Protein AF-A0A0F5IKK3-F1 (afdb_monomer_lite)

Foldseek 3Di:
DDKFKWFFAAWPDADPVQQWTWTFTDGPPDPGTDIDTDHDDDDDGRDIDTDDDDDDDPDD

pLDDT: mean 90.24, std 9.12, range [48.47, 96.88]

Secondary structure (DSSP, 8-state):
-EEEEEEEEEEEEEETTTTEEEEEEEETT-SSPEEEEEE--S--TT-EEEEEE-------

Radius of gyration: 11.29 Å; chains: 1; bounding box: 35×24×20 Å

Structure (mmCIF, N/CA/C/O backbone):
data_AF-A0A0F5IKK3-F1
#
_entry.id   AF-A0A0F5IKK3-F1
#
loop_
_atom_site.group_PDB
_atom_site.id
_atom_site.type_symbol
_atom_site.label_atom_id
_atom_site.label_alt_id
_atom_site.label_comp_id
_atom_site.label_asym_id
_atom_site.label_entity_id
_atom_site.label_seq_id
_atom_site.pdbx_PDB_ins_code
_atom_site.Cartn_x
_atom_site.Cartn_y
_atom_site.Cartn_z
_atom_site.occupancy
_atom_site.B_iso_or_equiv
_atom_site.auth_seq_id
_atom_site.auth_comp_id
_atom_site.auth_asym_id
_atom_site.auth_atom_id
_atom_site.pdbx_PDB_model_num
ATOM 1 N N . MET A 1 1 ? -1.959 19.383 0.159 1.00 72.94 1 MET A N 1
ATOM 2 C CA . MET A 1 1 ? -2.043 17.968 -0.262 1.00 72.94 1 MET A CA 1
ATOM 3 C C . MET A 1 1 ? -2.780 17.190 0.814 1.00 72.94 1 MET A C 1
ATOM 5 O O . MET A 1 1 ? -2.665 17.545 1.984 1.00 72.94 1 MET A O 1
ATOM 9 N N . GLN A 1 2 ? -3.602 16.211 0.441 1.00 88.31 2 GLN A N 1
ATOM 10 C CA . GLN A 1 2 ? -4.404 15.456 1.407 1.00 88.31 2 GLN A CA 1
ATOM 11 C C . GLN A 1 2 ? -3.540 14.392 2.093 1.00 88.31 2 GLN A C 1
ATOM 13 O O . GLN A 1 2 ? -2.777 13.692 1.427 1.00 88.31 2 GLN A O 1
ATOM 18 N N . LYS A 1 3 ? -3.668 14.255 3.419 1.00 92.06 3 LYS A N 1
ATOM 19 C CA . LYS A 1 3 ? -2.956 13.225 4.188 1.00 92.06 3 LYS A CA 1
ATOM 20 C C . LYS A 1 3 ? -3.792 11.955 4.297 1.00 92.06 3 LYS A C 1
ATOM 22 O O . LYS A 1 3 ? -4.971 12.030 4.635 1.00 92.06 3 LYS A O 1
ATOM 27 N N . LEU A 1 4 ? -3.171 10.800 4.092 1.00 93.56 4 LEU A N 1
ATOM 28 C CA . LEU A 1 4 ? -3.798 9.490 4.219 1.00 93.56 4 LEU A CA 1
ATOM 29 C C . LEU A 1 4 ? -3.050 8.656 5.257 1.00 93.56 4 LEU A C 1
ATOM 31 O O 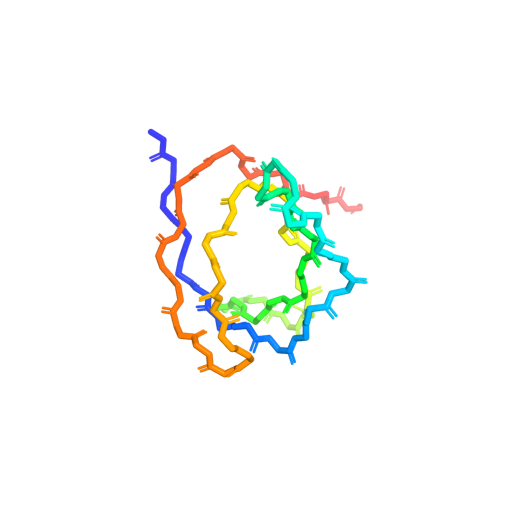. LEU A 1 4 ? -1.865 8.371 5.099 1.00 93.56 4 LEU A O 1
ATOM 35 N N . ARG A 1 5 ? -3.745 8.245 6.321 1.00 95.69 5 ARG A N 1
ATOM 36 C CA . ARG A 1 5 ? -3.197 7.298 7.297 1.00 95.69 5 ARG A CA 1
ATOM 37 C C . ARG A 1 5 ? -3.605 5.881 6.920 1.00 95.69 5 ARG A C 1
ATOM 39 O O . ARG A 1 5 ? -4.798 5.599 6.807 1.00 95.69 5 ARG A O 1
ATOM 46 N N . CYS A 1 6 ? -2.631 4.995 6.773 1.00 95.56 6 CYS A N 1
ATOM 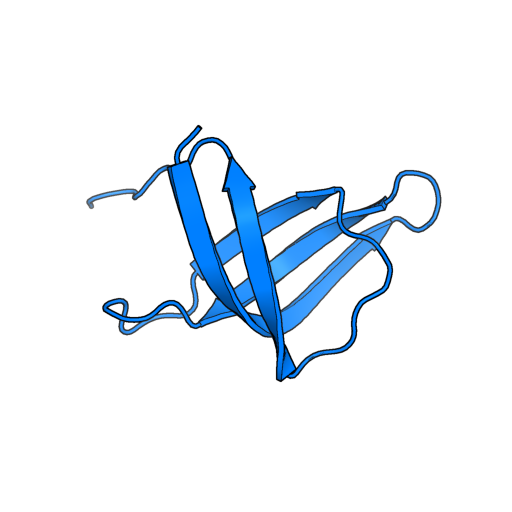47 C CA . CYS A 1 6 ? -2.874 3.625 6.342 1.00 95.56 6 CYS A CA 1
ATOM 48 C C . CYS A 1 6 ? -1.918 2.624 7.000 1.00 95.56 6 CYS A C 1
ATOM 50 O O . CYS A 1 6 ? -0.936 3.012 7.632 1.00 95.56 6 CYS A O 1
ATOM 52 N N . ILE A 1 7 ? -2.239 1.339 6.878 1.00 96.88 7 ILE A N 1
ATOM 53 C CA . ILE A 1 7 ? -1.392 0.221 7.306 1.00 96.88 7 ILE A CA 1
ATOM 54 C C . ILE A 1 7 ? -0.995 -0.561 6.060 1.00 96.88 7 ILE A C 1
ATOM 56 O O . ILE A 1 7 ? -1.861 -0.868 5.242 1.00 96.88 7 ILE A O 1
ATOM 60 N N . ILE A 1 8 ? 0.289 -0.884 5.909 1.00 96.00 8 ILE A N 1
ATOM 61 C CA . ILE A 1 8 ? 0.759 -1.726 4.805 1.00 96.00 8 ILE A CA 1
ATOM 62 C C . ILE A 1 8 ? 0.333 -3.169 5.062 1.00 96.00 8 ILE A C 1
ATOM 64 O O . ILE A 1 8 ? 0.822 -3.802 5.991 1.00 96.00 8 ILE A O 1
ATOM 68 N N . GLU A 1 9 ? -0.524 -3.716 4.209 1.00 96.62 9 GLU A N 1
ATOM 69 C CA . GLU A 1 9 ? -0.923 -5.125 4.293 1.00 96.62 9 GLU A CA 1
ATOM 70 C C . GLU A 1 9 ? -0.005 -5.995 3.436 1.00 96.62 9 GLU A C 1
ATOM 72 O O . GLU A 1 9 ? 0.374 -7.095 3.828 1.00 96.62 9 GLU A O 1
ATOM 77 N N . ARG A 1 10 ? 0.375 -5.498 2.252 1.00 94.56 10 ARG A N 1
ATOM 78 C CA . ARG A 1 10 ? 1.235 -6.227 1.316 1.00 94.56 10 ARG A CA 1
ATOM 79 C C . ARG A 1 10 ? 1.949 -5.284 0.361 1.00 94.56 10 ARG A C 1
ATOM 81 O O . ARG A 1 10 ? 1.321 -4.422 -0.250 1.00 94.56 10 ARG A O 1
ATOM 88 N N . ILE A 1 11 ? 3.234 -5.530 0.148 1.00 93.44 11 ILE A N 1
ATOM 89 C CA . ILE A 1 11 ? 4.008 -4.906 -0.926 1.00 93.44 11 ILE A CA 1
ATOM 90 C C . ILE A 1 11 ? 3.807 -5.739 -2.192 1.00 93.44 11 ILE A C 1
ATOM 92 O O . ILE A 1 11 ? 3.997 -6.952 -2.169 1.00 93.44 11 ILE A O 1
ATOM 96 N N . THR A 1 12 ? 3.356 -5.107 -3.277 1.00 95.12 12 THR A N 1
ATOM 97 C CA . THR A 1 12 ? 3.097 -5.800 -4.555 1.00 95.12 12 THR A CA 1
ATOM 98 C C . THR A 1 12 ? 4.199 -5.573 -5.582 1.00 95.12 12 THR A C 1
ATOM 100 O O . THR A 1 12 ? 4.432 -6.439 -6.418 1.00 95.12 12 THR A O 1
ATOM 103 N N . TYR A 1 13 ? 4.891 -4.438 -5.499 1.00 94.75 13 TYR A N 1
ATOM 104 C CA . TYR A 1 13 ? 6.040 -4.105 -6.330 1.00 94.75 13 TYR A CA 1
ATOM 105 C C . TYR A 1 13 ? 6.929 -3.102 -5.599 1.00 94.75 13 TYR A C 1
ATOM 107 O O . TYR A 1 13 ? 6.412 -2.188 -4.954 1.00 94.75 13 TYR A O 1
ATOM 115 N N . GLN A 1 14 ? 8.241 -3.254 -5.755 1.00 92.75 14 GLN A N 1
ATOM 116 C CA . GLN A 1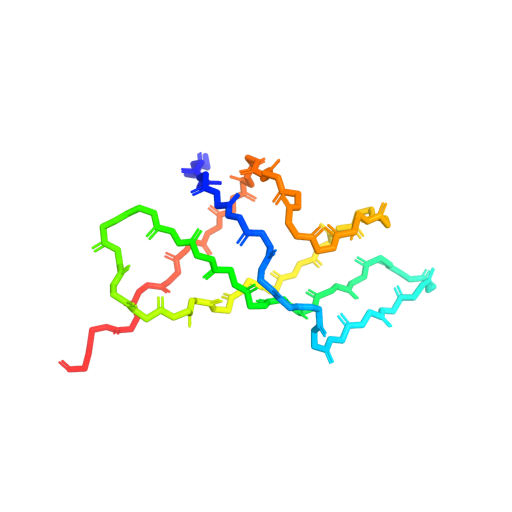 14 ? 9.249 -2.305 -5.297 1.00 92.75 14 GLN A CA 1
ATOM 117 C C . GLN A 1 14 ? 10.368 -2.206 -6.330 1.00 92.75 14 GLN A C 1
ATOM 119 O O . GLN A 1 14 ? 10.924 -3.218 -6.755 1.00 92.75 14 GLN A O 1
ATOM 124 N N . ASN A 1 15 ? 10.704 -0.977 -6.714 1.00 93.12 15 ASN A N 1
ATOM 125 C CA . ASN A 1 15 ? 11.896 -0.662 -7.482 1.00 93.12 15 ASN A CA 1
ATOM 126 C C . ASN A 1 15 ? 12.922 0.017 -6.574 1.00 93.12 15 ASN A C 1
ATOM 128 O O . ASN A 1 15 ? 12.805 1.199 -6.265 1.00 93.12 15 ASN A O 1
ATOM 132 N N . PHE A 1 16 ? 13.961 -0.721 -6.193 1.00 88.44 16 PHE A N 1
ATOM 133 C CA . PHE A 1 16 ? 15.022 -0.211 -5.323 1.00 88.44 16 PHE A CA 1
ATOM 134 C C . PHE A 1 16 ? 15.914 0.849 -5.985 1.00 88.44 16 PHE A C 1
ATOM 136 O O . PHE A 1 16 ? 16.616 1.566 -5.283 1.00 88.44 16 PHE A O 1
ATOM 143 N N . GLN A 1 17 ? 15.899 0.985 -7.317 1.00 92.69 17 GLN A N 1
ATOM 144 C CA . GLN A 1 17 ? 16.712 1.991 -8.009 1.00 92.69 17 GLN A CA 1
ATOM 145 C C . GLN A 1 17 ? 16.108 3.398 -7.933 1.00 92.69 17 GLN A C 1
ATOM 147 O O . GLN A 1 17 ? 16.846 4.374 -8.015 1.00 92.69 17 GLN A O 1
ATOM 152 N N . ASN A 1 18 ? 14.780 3.513 -7.826 1.00 91.88 18 ASN A N 1
ATOM 153 C CA . ASN A 1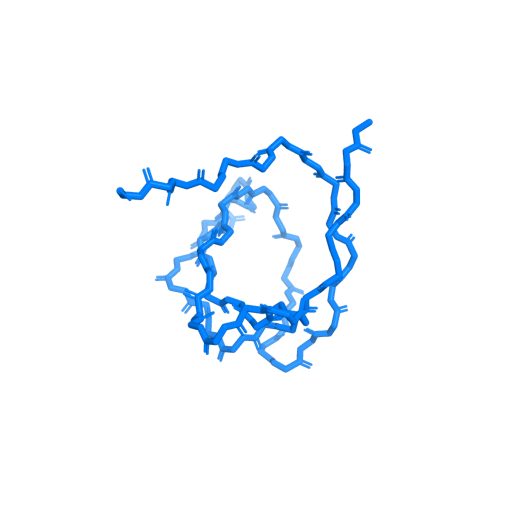 18 ? 14.083 4.804 -7.824 1.00 91.88 18 ASN A CA 1
ATOM 154 C C . ASN A 1 18 ? 13.014 4.939 -6.728 1.00 91.88 18 ASN A C 1
ATOM 156 O O . ASN A 1 18 ? 12.223 5.878 -6.771 1.00 91.88 18 ASN A O 1
ATOM 160 N N . GLU A 1 19 ? 12.974 3.999 -5.781 1.00 91.81 19 GLU A N 1
ATOM 161 C CA . GLU A 1 19 ? 12.075 3.963 -4.618 1.00 91.81 19 GLU A CA 1
ATOM 162 C C . GLU A 1 19 ? 10.580 3.863 -4.964 1.00 91.81 19 GLU A C 1
ATOM 164 O O . GLU A 1 19 ? 9.717 4.002 -4.094 1.00 91.81 19 GLU A O 1
ATOM 169 N N . TYR A 1 20 ? 10.238 3.599 -6.228 1.00 94.38 20 TYR A N 1
ATOM 170 C CA . TYR A 1 20 ? 8.848 3.453 -6.636 1.00 94.38 20 TYR A CA 1
ATOM 171 C C . TYR A 1 20 ? 8.265 2.144 -6.110 1.00 94.38 20 TYR A C 1
ATOM 173 O O . TYR A 1 20 ? 8.782 1.056 -6.372 1.00 94.38 20 TYR A O 1
ATOM 181 N N . SER A 1 21 ? 7.143 2.252 -5.411 1.00 94.31 21 SER A N 1
ATOM 182 C CA . SER A 1 21 ? 6.461 1.136 -4.774 1.00 94.31 21 SER A CA 1
ATOM 183 C C . SER A 1 21 ? 4.983 1.126 -5.137 1.00 94.31 21 SER A C 1
ATOM 185 O O . SER A 1 21 ? 4.333 2.170 -5.198 1.00 94.31 21 SER A O 1
ATOM 187 N N . VAL A 1 22 ? 4.437 -0.076 -5.319 1.00 95.44 22 VAL A N 1
ATOM 188 C CA . VAL A 1 22 ? 2.991 -0.310 -5.376 1.00 95.44 22 VAL A CA 1
ATOM 189 C C . VAL A 1 22 ? 2.632 -1.226 -4.220 1.00 95.44 22 VAL A C 1
ATOM 191 O O . VAL A 1 22 ? 3.142 -2.348 -4.113 1.00 95.44 22 VAL A O 1
ATOM 194 N N . ILE A 1 23 ? 1.760 -0.753 -3.337 1.00 95.75 23 ILE A N 1
ATOM 195 C CA . ILE A 1 23 ? 1.421 -1.440 -2.092 1.00 95.75 23 ILE A CA 1
ATOM 196 C C . ILE A 1 23 ? -0.092 -1.525 -1.899 1.00 95.75 23 ILE A C 1
ATOM 198 O O . ILE A 1 23 ? -0.849 -0.645 -2.308 1.00 95.75 23 ILE A O 1
ATOM 202 N N . LYS A 1 24 ? -0.534 -2.601 -1.250 1.00 96.25 24 LYS A N 1
ATOM 203 C CA . LYS A 1 24 ? -1.895 -2.760 -0.748 1.00 96.25 24 LYS A CA 1
ATOM 204 C C . LYS A 1 24 ? -1.944 -2.321 0.703 1.00 96.25 24 LYS A C 1
ATOM 206 O O . LYS A 1 24 ? -1.168 -2.812 1.526 1.00 96.25 24 LYS A O 1
ATOM 211 N N . VAL A 1 25 ? -2.869 -1.420 1.002 1.00 96.00 25 VAL A N 1
ATOM 212 C CA . VAL A 1 25 ? -2.997 -0.817 2.323 1.00 96.00 25 VAL A CA 1
ATOM 213 C C . VAL A 1 25 ? -4.411 -0.916 2.859 1.00 96.00 25 VAL A C 1
ATOM 215 O O . VAL A 1 25 ? -5.389 -0.885 2.110 1.00 96.00 25 VAL A O 1
ATOM 218 N N . LYS A 1 26 ? -4.512 -0.972 4.182 1.00 96.25 26 LYS A N 1
ATOM 219 C CA . LYS A 1 26 ? -5.767 -0.813 4.902 1.00 96.25 26 LYS A CA 1
ATOM 220 C C . LYS A 1 26 ? -5.922 0.637 5.339 1.00 96.25 26 LYS A C 1
ATOM 222 O O . LYS A 1 26 ? -5.042 1.192 5.998 1.00 96.25 26 LYS A O 1
ATOM 227 N N . VAL A 1 27 ? -7.051 1.245 4.988 1.00 94.94 27 VAL A N 1
ATOM 228 C CA . VAL A 1 27 ? -7.404 2.618 5.371 1.00 94.94 27 VAL A CA 1
ATOM 229 C C . VAL A 1 27 ? -8.670 2.581 6.209 1.00 94.94 27 VAL A C 1
ATOM 231 O O . VAL A 1 27 ? -9.630 1.888 5.882 1.00 94.94 27 VAL A O 1
ATOM 234 N N . LYS A 1 28 ? -8.692 3.338 7.306 1.00 92.88 28 LYS A N 1
ATOM 235 C CA . LYS A 1 28 ? -9.883 3.434 8.154 1.00 92.88 28 LYS A CA 1
ATOM 236 C C . LYS A 1 28 ? -11.065 3.981 7.342 1.00 92.88 28 LYS A C 1
ATOM 238 O O . LYS A 1 28 ? -10.942 5.030 6.720 1.00 92.88 28 LYS A O 1
ATOM 243 N N . GLY A 1 29 ? -12.206 3.298 7.410 1.00 91.31 29 GLY A N 1
ATOM 244 C CA . GLY A 1 29 ? -13.432 3.681 6.698 1.00 91.31 29 GLY A CA 1
ATOM 245 C C . GLY A 1 29 ? -13.597 3.030 5.324 1.00 91.31 29 GLY A C 1
ATOM 246 O O . GLY A 1 29 ? -14.673 3.141 4.749 1.00 91.31 29 GLY A O 1
ATOM 247 N N . TYR A 1 30 ? -12.584 2.311 4.833 1.00 90.69 30 TYR A N 1
ATOM 248 C CA . TYR A 1 30 ? -12.675 1.492 3.626 1.00 90.69 30 TYR A CA 1
ATOM 249 C C . TYR A 1 30 ? -12.715 0.016 4.020 1.00 90.69 30 TYR A C 1
ATOM 251 O O . TYR A 1 30 ? -11.946 -0.423 4.879 1.00 90.69 30 TYR A O 1
ATOM 259 N N . ASN A 1 31 ? -13.628 -0.739 3.411 1.00 91.38 31 ASN A N 1
ATOM 260 C CA . ASN A 1 31 ? -13.755 -2.175 3.665 1.00 91.38 31 ASN A CA 1
ATOM 261 C C . ASN A 1 31 ? -12.664 -2.970 2.939 1.00 91.38 31 ASN A C 1
ATOM 263 O O . ASN A 1 31 ? -12.118 -3.920 3.498 1.00 91.38 31 ASN A O 1
ATOM 267 N N . ASP A 1 32 ? -12.320 -2.539 1.726 1.00 93.31 32 ASP A N 1
ATOM 268 C CA . ASP A 1 32 ? -11.347 -3.205 0.870 1.00 93.31 32 ASP A CA 1
ATOM 269 C C . ASP A 1 32 ? -9.935 -2.634 1.013 1.00 93.31 32 ASP A C 1
ATOM 271 O O . ASP A 1 32 ? -9.715 -1.509 1.475 1.00 93.31 32 ASP A O 1
ATOM 275 N N . LEU A 1 33 ? -8.955 -3.422 0.564 1.00 94.31 33 LEU A N 1
ATOM 276 C CA . LEU A 1 33 ? -7.573 -2.970 0.455 1.00 94.31 33 LEU A CA 1
ATOM 277 C C . LEU A 1 33 ? -7.417 -2.002 -0.712 1.00 94.31 33 LEU A C 1
ATOM 279 O O . LEU A 1 33 ? -7.614 -2.365 -1.877 1.00 94.31 33 LEU A O 1
ATOM 283 N N . LEU A 1 34 ? -6.951 -0.801 -0.400 1.00 94.38 34 LEU A N 1
ATOM 284 C CA . LEU A 1 34 ? -6.641 0.208 -1.401 1.00 94.38 34 LEU A CA 1
ATOM 285 C C . LEU A 1 34 ? -5.237 -0.009 -1.963 1.00 94.38 34 LEU A C 1
ATOM 287 O O . LEU A 1 34 ? -4.366 -0.581 -1.304 1.00 94.38 34 LEU A O 1
ATOM 291 N N . THR A 1 35 ? -5.015 0.444 -3.193 1.00 94.44 35 THR A N 1
ATOM 292 C CA . THR A 1 35 ? -3.681 0.488 -3.799 1.00 94.44 35 THR A CA 1
ATOM 293 C C . THR A 1 35 ? -3.089 1.876 -3.592 1.00 94.44 35 THR A C 1
ATOM 295 O O . THR A 1 35 ? -3.717 2.857 -3.980 1.00 94.44 35 THR A O 1
ATOM 298 N N . LEU A 1 36 ? -1.876 1.957 -3.045 1.00 93.81 36 LEU A N 1
ATOM 299 C CA . LEU A 1 36 ? -1.050 3.163 -3.124 1.00 93.81 36 LEU A CA 1
ATOM 300 C C . LEU A 1 36 ? 0.102 2.923 -4.090 1.00 93.81 36 LEU A C 1
ATOM 302 O O . LEU A 1 36 ? 0.7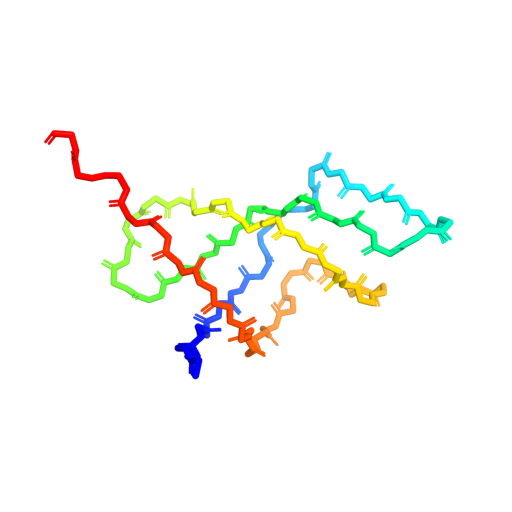00 1.846 -4.091 1.00 93.81 36 LEU A O 1
ATOM 306 N N . ALA A 1 37 ? 0.403 3.939 -4.888 1.00 94.06 37 ALA A N 1
ATOM 307 C CA . ALA A 1 37 ? 1.520 3.951 -5.813 1.00 94.06 37 ALA A CA 1
ATOM 308 C C . ALA A 1 37 ? 2.295 5.257 -5.634 1.00 94.06 37 ALA A C 1
ATOM 310 O O . ALA A 1 37 ? 1.694 6.331 -5.617 1.00 94.06 37 ALA A O 1
ATOM 311 N N . GLY A 1 38 ? 3.611 5.164 -5.481 1.00 93.56 38 GLY A N 1
ATOM 312 C CA . GLY A 1 38 ? 4.463 6.331 -5.273 1.00 93.56 38 GLY A CA 1
ATOM 313 C C . GLY A 1 38 ? 5.835 5.965 -4.732 1.00 93.56 38 GLY A C 1
ATOM 314 O O . GLY A 1 38 ? 6.188 4.790 -4.648 1.00 93.56 38 GLY A O 1
ATOM 315 N N . ASN A 1 39 ? 6.609 6.983 -4.369 1.00 92.94 39 ASN A N 1
ATOM 316 C CA . ASN A 1 39 ? 7.919 6.800 -3.761 1.00 92.94 39 ASN A CA 1
ATOM 317 C C . ASN A 1 39 ? 7.768 6.451 -2.283 1.00 92.94 39 ASN A C 1
ATOM 319 O O . ASN A 1 39 ? 7.072 7.140 -1.534 1.00 92.94 39 ASN A O 1
ATOM 323 N N . LEU A 1 40 ? 8.415 5.368 -1.874 1.00 88.50 40 LEU A N 1
ATOM 324 C CA . LEU A 1 40 ? 8.372 4.875 -0.511 1.00 88.50 40 LEU A CA 1
ATOM 325 C C . LEU A 1 40 ? 9.741 4.295 -0.164 1.00 88.50 40 LEU A C 1
ATOM 327 O O . LEU A 1 40 ? 10.233 3.407 -0.859 1.00 88.50 40 LEU A O 1
ATOM 331 N N . LEU A 1 41 ? 10.326 4.789 0.930 1.00 82.12 41 LEU A N 1
ATOM 332 C CA . LEU A 1 41 ? 11.518 4.191 1.532 1.00 82.12 41 LEU A CA 1
ATOM 333 C C . LEU A 1 41 ? 11.248 2.725 1.886 1.00 82.12 41 LEU A C 1
ATOM 335 O O . LEU A 1 41 ? 10.099 2.322 2.039 1.00 82.12 41 LEU A O 1
ATOM 339 N N . GLU A 1 42 ? 12.289 1.916 2.054 1.00 82.75 42 GLU A N 1
ATOM 340 C CA . GLU A 1 42 ? 12.105 0.524 2.461 1.00 82.75 42 GLU A CA 1
ATOM 341 C C . GLU A 1 42 ? 11.406 0.450 3.834 1.00 82.75 42 GLU A C 1
ATOM 343 O O . GLU A 1 42 ? 11.987 0.76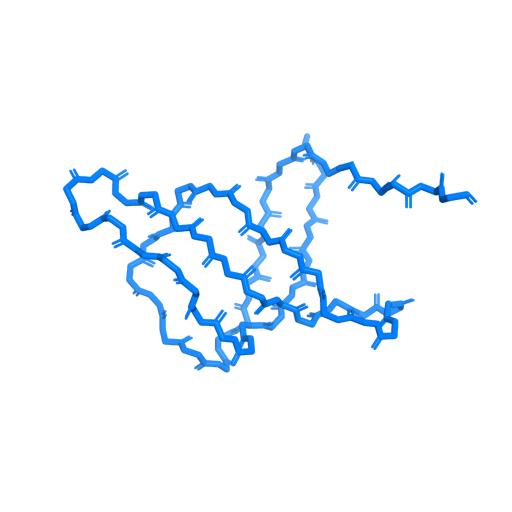6 4.871 1.00 82.75 42 GLU A O 1
ATOM 348 N N . VAL A 1 43 ? 10.127 0.060 3.833 1.00 85.81 43 VAL A N 1
ATOM 349 C CA . VAL A 1 43 ? 9.317 -0.153 5.038 1.00 85.81 43 VAL A CA 1
ATOM 350 C C . VAL A 1 43 ? 8.657 -1.527 4.991 1.00 85.81 43 VAL A C 1
ATOM 352 O O . VAL A 1 43 ? 8.125 -1.918 3.949 1.00 85.81 43 VAL A O 1
ATOM 355 N N . PRO A 1 44 ? 8.645 -2.270 6.109 1.00 88.50 44 PRO A N 1
ATOM 356 C CA . PRO A 1 44 ? 8.051 -3.597 6.148 1.00 88.50 44 PRO A CA 1
ATOM 357 C C . PRO A 1 44 ? 6.518 -3.534 6.139 1.00 88.50 44 PRO A C 1
ATOM 359 O O . PRO A 1 44 ? 5.904 -2.528 6.510 1.00 88.50 44 PRO A O 1
ATOM 362 N N . ALA A 1 45 ? 5.884 -4.653 5.783 1.00 90.94 45 ALA A N 1
ATOM 363 C CA . ALA A 1 45 ? 4.457 -4.858 6.028 1.00 90.94 45 ALA A CA 1
ATOM 364 C C . ALA A 1 45 ? 4.106 -4.666 7.519 1.00 90.94 45 ALA A C 1
ATOM 366 O O . ALA A 1 45 ? 4.968 -4.750 8.391 1.00 90.94 45 ALA A O 1
ATOM 367 N N . ALA A 1 46 ? 2.835 -4.389 7.800 1.00 93.88 46 ALA A N 1
ATOM 368 C CA . ALA A 1 46 ? 2.298 -3.960 9.093 1.00 93.88 46 ALA A CA 1
ATOM 369 C C . ALA A 1 46 ? 2.765 -2.570 9.582 1.00 93.88 46 ALA A C 1
ATOM 371 O O . ALA A 1 46 ? 2.309 -2.108 10.630 1.00 93.88 46 ALA A O 1
ATOM 372 N N . SER A 1 47 ? 3.597 -1.853 8.818 1.00 94.19 47 SER A N 1
ATOM 373 C CA . SER A 1 47 ? 3.950 -0.464 9.134 1.00 94.19 47 SER A CA 1
ATOM 374 C C . SER A 1 47 ? 2.748 0.469 8.991 1.00 94.19 47 SER A C 1
ATOM 376 O O . SER A 1 47 ? 1.960 0.357 8.047 1.00 94.19 47 SER A O 1
ATOM 378 N N . VAL A 1 48 ? 2.635 1.432 9.908 1.00 95.19 48 VAL A N 1
ATOM 379 C CA . VAL A 1 48 ? 1.654 2.519 9.821 1.00 95.19 48 VAL A CA 1
ATOM 380 C C . VAL A 1 48 ? 2.283 3.690 9.078 1.00 95.19 48 VAL A C 1
ATOM 382 O O . VAL A 1 48 ? 3.286 4.237 9.532 1.00 95.19 48 VAL A O 1
ATOM 385 N N . LEU A 1 49 ? 1.670 4.106 7.973 1.00 93.94 49 LEU A N 1
ATOM 386 C CA . LEU A 1 49 ? 2.125 5.241 7.177 1.00 93.94 49 LEU A CA 1
ATOM 387 C C . LEU A 1 49 ? 1.189 6.440 7.318 1.00 93.94 49 LEU A C 1
ATOM 389 O O . LEU A 1 49 ? -0.031 6.294 7.445 1.00 93.94 49 LEU A O 1
ATOM 393 N N . LEU A 1 50 ? 1.780 7.631 7.244 1.00 94.69 50 LEU A N 1
ATOM 394 C CA . LEU A 1 50 ? 1.091 8.882 6.956 1.00 94.69 50 LEU A CA 1
ATOM 395 C C . LEU A 1 50 ? 1.599 9.377 5.601 1.00 94.69 50 LEU A C 1
ATOM 397 O O . LEU A 1 50 ? 2.710 9.886 5.506 1.00 94.69 50 LEU A O 1
ATOM 401 N N . CYS A 1 51 ? 0.799 9.184 4.561 1.00 92.44 51 CYS A N 1
ATOM 402 C CA . CYS A 1 51 ? 1.153 9.529 3.191 1.00 92.44 51 CYS A CA 1
ATOM 403 C C . CYS A 1 51 ? 0.575 10.895 2.815 1.00 92.44 51 CYS A C 1
ATOM 405 O O . CYS A 1 51 ? -0.507 11.259 3.278 1.00 92.44 51 CYS A O 1
ATOM 407 N N . GLU A 1 52 ? 1.252 11.619 1.932 1.00 93.38 52 GLU A N 1
ATOM 408 C CA . GLU A 1 52 ? 0.749 12.844 1.306 1.00 93.38 52 GLU A CA 1
ATOM 409 C C . GLU A 1 52 ? 0.671 12.622 -0.201 1.00 93.38 52 GLU A C 1
ATOM 411 O O . GLU A 1 52 ? 1.599 12.075 -0.792 1.00 93.38 52 GLU A O 1
ATOM 416 N N . GLY A 1 53 ? -0.438 13.014 -0.824 1.00 91.69 53 GLY A N 1
ATOM 417 C CA . GLY A 1 53 ? -0.627 12.782 -2.250 1.00 91.69 53 GLY A CA 1
ATOM 418 C C . GLY A 1 53 ? -1.987 13.231 -2.760 1.00 91.69 53 GLY A C 1
ATOM 419 O O . GLY A 1 53 ? -2.787 13.815 -2.018 1.00 91.69 53 GLY A O 1
ATOM 420 N N . ASP A 1 54 ? -2.213 12.938 -4.036 1.00 91.00 54 ASP A N 1
ATOM 421 C CA . ASP A 1 54 ? -3.484 13.120 -4.724 1.00 91.00 54 ASP A CA 1
ATOM 422 C C . ASP A 1 54 ? -4.194 11.769 -4.810 1.00 91.00 54 ASP A C 1
ATOM 424 O O . ASP A 1 54 ? -3.766 10.848 -5.509 1.00 91.00 54 ASP A O 1
ATOM 428 N N . TRP A 1 55 ? -5.273 11.634 -4.045 1.00 88.38 55 TRP A N 1
ATOM 429 C CA . TRP A 1 55 ? -6.001 10.379 -3.916 1.00 88.38 55 TRP A CA 1
ATOM 430 C C . TRP A 1 55 ? -7.207 10.389 -4.842 1.00 88.38 55 TRP A C 1
ATOM 432 O O . TRP A 1 55 ? -8.082 11.248 -4.727 1.00 88.38 55 TRP A O 1
ATOM 442 N N . LYS A 1 56 ? -7.283 9.404 -5.734 1.00 84.00 56 LYS A N 1
ATOM 443 C CA . LYS A 1 56 ? -8.482 9.157 -6.527 1.00 84.00 56 LYS A CA 1
ATOM 444 C C . LYS A 1 56 ? -9.268 8.018 -5.891 1.00 84.00 56 LYS A C 1
ATOM 446 O O . LYS A 1 56 ? -8.745 6.918 -5.734 1.00 84.00 56 LYS A O 1
ATOM 451 N N . VAL A 1 57 ? -10.518 8.285 -5.534 1.00 74.19 57 VAL A N 1
ATOM 452 C CA . VAL A 1 57 ? -11.490 7.240 -5.207 1.00 74.19 57 VAL A CA 1
ATOM 453 C C . VAL A 1 57 ? -12.306 7.022 -6.471 1.00 74.19 57 VAL A C 1
ATOM 455 O O . VAL A 1 57 ? -13.066 7.905 -6.864 1.00 74.19 57 VAL A O 1
ATOM 458 N N . ASP A 1 58 ? -12.107 5.891 -7.146 1.00 70.38 58 ASP A N 1
ATOM 459 C CA . ASP A 1 58 ? -13.001 5.497 -8.233 1.00 70.38 58 ASP A CA 1
ATOM 460 C C . ASP A 1 58 ? -14.345 5.105 -7.605 1.00 70.38 58 ASP A C 1
ATOM 462 O O . ASP A 1 58 ? -14.477 4.056 -6.974 1.00 70.38 58 ASP A O 1
ATOM 466 N N . ILE A 1 59 ? -15.324 6.003 -7.712 1.00 53.28 59 ILE A N 1
ATOM 467 C CA . ILE A 1 59 ? -16.722 5.703 -7.416 1.00 53.28 59 ILE A CA 1
ATOM 468 C C . ILE A 1 59 ? -17.249 5.033 -8.683 1.00 53.28 59 ILE A C 1
ATOM 470 O O . ILE A 1 59 ? -17.295 5.675 -9.733 1.00 53.28 59 ILE A O 1
ATOM 474 N N . VAL A 1 60 ? -17.533 3.735 -8.595 1.00 48.47 60 VAL A N 1
ATOM 475 C CA . VAL A 1 60 ? -18.197 2.983 -9.669 1.00 48.47 60 VAL A CA 1
ATOM 476 C C . VAL A 1 60 ? -19.653 3.419 -9.763 1.00 48.47 60 VAL A C 1
ATOM 478 O O . VAL A 1 60 ? -20.270 3.593 -8.687 1.00 48.47 60 VAL A O 1
#

Sequence (60 aa):
MQKLRCIIERITYQNFQNEYSVIKVKVKGYNDLLTLAGNLLEVPAASVLLCEGDWKVDIV